Protein AF-A0A0D6ASC3-F1 (afdb_monomer_lite)

Radius of gyration: 24.51 Å; chains: 1; bounding box: 69×46×64 Å

Sequence (145 aa):
MFELHKMKDGNSILICQMDDNHLINFIKLLCRKINQSTQILENSNFKGSVIFQALNPTLSKGIKEKAEAQIRYATSTISPYVLEATLRGLNITELLQSAFQRTEQMPSINTFLPLLLSPNINDDDYEDDEEKENFLPIQDEWSNY

Foldseek 3Di:
DFDWDQDPVRDIDTLLPDDPVRLLVVLLVLLVLLLVLVCLQPPPPPCPPPVVCVVDVPVNVVSNVVSVVSNVVSVVPNVNSVVSCLVVQHFCQVSVCSSVVPPDDDDTSVVCVCVVPPPPPDPPPPPPPPPDDDPDDPDDDPDDD

pLDDT: mean 74.01, std 17.79, range [44.44, 94.62]

Secondary structure (DSSP, 8-state):
-PPEEEPTTS-EEEGGGS-HHHHHHHHHHHHHHHHHHHHHHH-TT--S-HHHHHH-TTHHHHHHHHHHHHHHHHHHHHHHHHHHHHHTT---HHHHHHHTT--S-PPPGGGTHHHHS-S--------------------------

Structure (mmCIF, N/CA/C/O backbone):
data_AF-A0A0D6ASC3-F1
#
_entry.id   AF-A0A0D6ASC3-F1
#
loop_
_atom_site.group_PDB
_atom_site.id
_atom_site.type_symbol
_atom_site.label_atom_id
_atom_site.label_alt_id
_atom_site.label_comp_id
_atom_site.label_asym_id
_atom_site.label_entity_id
_atom_site.label_seq_id
_atom_site.pdbx_PDB_ins_code
_atom_site.Cartn_x
_atom_site.Cartn_y
_atom_site.Cartn_z
_atom_site.occupancy
_atom_site.B_iso_or_equiv
_atom_site.auth_seq_id
_atom_site.auth_comp_id
_atom_site.auth_asym_id
_atom_site.auth_atom_id
_atom_site.pdbx_PDB_model_num
ATOM 1 N N . MET A 1 1 ? 3.339 15.293 -11.249 1.00 56.81 1 MET A N 1
ATOM 2 C CA . MET A 1 1 ? 4.137 15.640 -10.050 1.00 56.81 1 MET A CA 1
ATOM 3 C C . MET A 1 1 ? 4.826 14.364 -9.592 1.00 56.81 1 MET A C 1
ATOM 5 O O . MET A 1 1 ? 4.132 13.367 -9.461 1.00 56.81 1 MET A O 1
ATOM 9 N N . PHE A 1 2 ? 6.155 14.348 -9.453 1.00 71.44 2 PHE A N 1
ATOM 10 C CA . PHE A 1 2 ? 6.879 13.156 -8.992 1.00 71.44 2 PHE A CA 1
ATOM 11 C C . PHE A 1 2 ? 6.878 13.102 -7.463 1.00 71.44 2 PHE A C 1
ATOM 13 O O . PHE A 1 2 ? 7.185 14.103 -6.817 1.00 71.44 2 PHE A O 1
ATOM 20 N N . GLU A 1 3 ? 6.527 11.951 -6.896 1.00 87.12 3 GLU A N 1
ATOM 21 C CA . GLU A 1 3 ? 6.489 11.758 -5.447 1.00 87.12 3 GLU A CA 1
ATOM 22 C C . GLU A 1 3 ? 7.833 11.284 -4.876 1.00 87.12 3 GLU A C 1
ATOM 24 O O . GLU A 1 3 ? 8.593 10.550 -5.518 1.00 87.12 3 GLU A O 1
ATOM 29 N N . LEU A 1 4 ? 8.111 11.720 -3.643 1.00 90.56 4 LEU A N 1
ATOM 30 C CA . LEU A 1 4 ? 9.318 11.393 -2.890 1.00 90.56 4 LEU A CA 1
ATOM 31 C C . LEU A 1 4 ? 9.028 10.309 -1.850 1.00 90.56 4 LEU A C 1
ATOM 33 O O . LEU A 1 4 ? 8.114 10.426 -1.034 1.00 90.56 4 LEU A O 1
ATOM 37 N N . HIS A 1 5 ? 9.872 9.286 -1.828 1.00 90.31 5 HIS A N 1
ATOM 38 C CA . HIS A 1 5 ? 9.916 8.276 -0.787 1.00 90.31 5 HIS A CA 1
ATOM 39 C C . HIS A 1 5 ? 10.973 8.643 0.257 1.00 90.31 5 HIS A C 1
ATOM 41 O O . HIS A 1 5 ? 12.140 8.854 -0.076 1.00 90.31 5 HIS A O 1
ATOM 47 N N . LYS A 1 6 ? 10.584 8.671 1.536 1.00 89.62 6 LYS A N 1
ATOM 48 C CA . LYS A 1 6 ? 11.520 8.882 2.644 1.00 89.62 6 LYS A CA 1
ATOM 49 C C . LYS A 1 6 ? 12.121 7.554 3.096 1.00 89.62 6 LYS A C 1
ATOM 51 O O . LYS A 1 6 ? 11.414 6.674 3.587 1.00 89.62 6 LYS A O 1
ATOM 56 N N . MET A 1 7 ? 13.434 7.445 2.963 1.00 86.06 7 MET A N 1
ATOM 57 C CA . MET A 1 7 ? 14.227 6.303 3.389 1.00 86.06 7 MET A CA 1
ATOM 58 C C . MET A 1 7 ? 14.415 6.281 4.913 1.00 86.06 7 MET A C 1
ATOM 60 O O . MET A 1 7 ? 14.170 7.256 5.629 1.00 86.06 7 MET A O 1
ATOM 64 N N . LYS A 1 8 ? 14.857 5.128 5.428 1.00 82.88 8 LYS A N 1
ATOM 65 C CA . LYS A 1 8 ? 15.031 4.881 6.869 1.00 82.88 8 LYS A CA 1
ATOM 66 C C . LYS A 1 8 ? 16.082 5.792 7.520 1.00 82.88 8 LYS A C 1
ATOM 68 O O . LYS A 1 8 ? 15.964 6.104 8.700 1.00 82.88 8 LYS A O 1
ATOM 73 N N . ASP A 1 9 ? 17.094 6.193 6.763 1.00 86.00 9 ASP A N 1
ATOM 74 C CA . ASP A 1 9 ? 18.163 7.117 7.161 1.00 86.00 9 ASP A CA 1
ATOM 75 C C . ASP A 1 9 ? 17.710 8.590 7.199 1.00 86.00 9 ASP A C 1
ATOM 77 O O . ASP A 1 9 ? 18.456 9.457 7.647 1.00 86.00 9 ASP A O 1
ATOM 81 N N . GLY A 1 10 ? 16.477 8.876 6.769 1.00 85.19 10 GLY A N 1
ATOM 82 C CA . GLY A 1 10 ? 15.907 10.217 6.717 1.00 85.19 10 GLY A CA 1
ATOM 83 C C . GLY A 1 10 ? 16.090 10.922 5.374 1.00 85.19 10 GLY A C 1
ATOM 84 O O . GLY A 1 10 ? 15.450 11.956 5.168 1.00 85.19 10 GLY A O 1
ATOM 85 N N . ASN A 1 11 ? 16.876 10.352 4.458 1.00 89.25 11 ASN A N 1
ATOM 86 C CA . ASN A 1 11 ? 17.038 10.864 3.102 1.00 89.25 11 ASN A CA 1
ATOM 87 C C . ASN A 1 11 ? 15.780 10.592 2.266 1.00 89.25 11 ASN A C 1
ATOM 89 O O . ASN A 1 11 ? 14.962 9.736 2.601 1.00 89.25 11 ASN A O 1
ATOM 93 N N . SER A 1 12 ? 15.599 11.343 1.181 1.00 90.94 12 SER A N 1
ATOM 94 C CA . SER A 1 12 ? 14.463 11.173 0.269 1.00 90.94 12 SER A CA 1
ATOM 95 C C . SER A 1 12 ? 14.953 10.831 -1.129 1.00 90.94 12 SER A C 1
ATOM 97 O O . SER A 1 12 ? 15.933 11.407 -1.595 1.00 90.94 12 SER A O 1
ATOM 99 N N . ILE A 1 13 ? 14.259 9.911 -1.788 1.00 92.69 13 ILE A N 1
ATOM 100 C CA . ILE A 1 13 ? 14.515 9.504 -3.172 1.00 92.69 13 ILE A CA 1
ATOM 101 C C . ILE A 1 13 ? 13.227 9.623 -3.975 1.00 92.69 13 ILE A C 1
ATOM 103 O O . ILE A 1 13 ? 12.136 9.519 -3.414 1.00 92.69 13 ILE A O 1
ATOM 107 N N . LEU A 1 14 ? 13.328 9.843 -5.284 1.00 92.81 14 LEU A N 1
ATOM 108 C CA . LEU A 1 14 ? 12.145 9.759 -6.139 1.00 92.81 14 LEU A CA 1
ATOM 109 C C . LEU A 1 14 ? 11.665 8.307 -6.185 1.00 92.81 14 LEU A C 1
ATOM 111 O O . LEU A 1 14 ? 12.481 7.387 -6.218 1.00 92.81 14 LEU A O 1
ATOM 115 N N . ILE A 1 15 ? 10.350 8.087 -6.231 1.00 92.12 15 ILE A N 1
ATOM 116 C CA . ILE A 1 15 ? 9.800 6.723 -6.333 1.00 92.12 15 ILE A CA 1
ATOM 117 C C . ILE A 1 15 ? 10.346 5.999 -7.576 1.00 92.12 15 ILE A C 1
ATOM 119 O O . ILE A 1 15 ? 10.722 4.833 -7.495 1.00 92.12 15 ILE A O 1
ATOM 123 N N . CYS A 1 16 ? 10.520 6.713 -8.692 1.00 91.19 16 CYS A N 1
ATOM 124 C CA . CYS A 1 16 ? 11.111 6.162 -9.914 1.00 91.19 16 CYS A CA 1
ATOM 125 C C . CYS A 1 16 ? 12.602 5.794 -9.797 1.00 91.19 16 CYS A C 1
ATOM 127 O O . CYS A 1 16 ? 13.126 5.079 -10.644 1.00 91.19 16 CYS A O 1
ATOM 129 N N . GLN A 1 17 ? 13.293 6.250 -8.749 1.00 92.19 17 GLN A N 1
ATOM 130 C CA . GLN A 1 17 ? 14.690 5.903 -8.466 1.00 92.19 17 GLN A CA 1
ATOM 131 C C . GLN A 1 17 ? 14.826 4.726 -7.494 1.00 92.19 17 GLN A C 1
ATOM 133 O O . GLN A 1 17 ? 15.939 4.267 -7.252 1.00 92.19 17 GLN A O 1
ATOM 138 N N . MET A 1 18 ? 13.721 4.240 -6.920 1.00 93.06 18 MET A N 1
ATOM 139 C CA . MET A 1 18 ? 13.739 3.056 -6.062 1.00 93.06 18 MET A CA 1
ATOM 140 C C . MET A 1 18 ? 14.141 1.832 -6.879 1.00 93.06 18 MET A C 1
ATOM 142 O O . MET A 1 18 ? 13.727 1.701 -8.030 1.00 93.06 18 MET A O 1
ATOM 146 N N . ASP A 1 19 ? 14.891 0.906 -6.291 1.00 93.94 19 ASP A N 1
ATOM 147 C CA . ASP A 1 19 ? 15.075 -0.416 -6.883 1.00 93.94 19 ASP A CA 1
ATOM 148 C C . ASP A 1 19 ? 13.784 -1.247 -6.782 1.00 93.94 19 ASP A C 1
ATOM 150 O O . ASP A 1 19 ? 12.931 -1.013 -5.918 1.00 93.94 19 ASP A O 1
ATOM 154 N N . ASP A 1 20 ? 13.640 -2.238 -7.664 1.00 93.88 20 ASP A N 1
ATOM 155 C CA . ASP A 1 20 ? 12.426 -3.060 -7.747 1.00 93.88 20 ASP A CA 1
ATOM 156 C C . ASP A 1 20 ? 12.123 -3.795 -6.436 1.00 93.88 20 ASP A C 1
ATOM 158 O O . ASP A 1 20 ? 10.963 -3.914 -6.037 1.00 93.88 20 ASP A O 1
ATOM 162 N N . ASN A 1 21 ? 13.156 -4.253 -5.719 1.00 94.25 21 ASN A N 1
ATOM 163 C CA . ASN A 1 21 ? 12.969 -4.961 -4.456 1.00 94.25 21 ASN A CA 1
ATOM 164 C C . ASN A 1 21 ? 12.451 -4.019 -3.369 1.00 94.25 21 ASN A C 1
ATOM 166 O O . ASN A 1 21 ? 11.519 -4.375 -2.647 1.00 94.25 21 ASN A O 1
ATOM 170 N N . HIS A 1 22 ? 13.022 -2.822 -3.239 1.00 93.94 22 HIS A N 1
ATOM 171 C CA . HIS A 1 22 ? 12.559 -1.811 -2.290 1.00 93.94 22 HIS A CA 1
ATOM 172 C C . HIS A 1 22 ? 11.131 -1.379 -2.619 1.00 93.94 22 HIS A C 1
ATOM 174 O O . HIS A 1 22 ? 10.290 -1.355 -1.718 1.00 93.94 22 HIS A O 1
ATOM 180 N N . LEU A 1 23 ? 10.825 -1.131 -3.894 1.00 93.94 23 LEU A N 1
ATOM 181 C CA . LEU A 1 23 ? 9.481 -0.786 -4.357 1.00 93.94 23 LEU A CA 1
ATOM 182 C C . LEU A 1 23 ? 8.457 -1.867 -3.972 1.00 93.94 23 LEU A C 1
ATOM 184 O O . LEU A 1 23 ? 7.471 -1.576 -3.288 1.00 93.94 23 LEU A O 1
ATOM 188 N N . ILE A 1 24 ? 8.724 -3.131 -4.314 1.00 94.56 24 ILE A N 1
ATOM 189 C CA . ILE A 1 24 ? 7.851 -4.265 -3.977 1.00 94.56 24 ILE A CA 1
ATOM 190 C C . ILE A 1 24 ? 7.717 -4.425 -2.459 1.00 94.56 24 ILE A C 1
ATOM 192 O O . ILE A 1 24 ? 6.615 -4.639 -1.950 1.00 94.56 24 ILE A O 1
ATOM 196 N N . ASN A 1 25 ? 8.816 -4.323 -1.711 1.00 93.62 25 ASN A N 1
ATOM 197 C CA . ASN A 1 25 ? 8.798 -4.461 -0.255 1.00 93.62 25 ASN A CA 1
ATOM 198 C C . ASN A 1 25 ? 7.977 -3.356 0.412 1.00 93.62 25 ASN A C 1
ATOM 200 O O . ASN A 1 25 ? 7.267 -3.620 1.385 1.00 93.62 25 ASN A O 1
ATOM 204 N N . PHE A 1 26 ? 8.025 -2.137 -0.123 1.00 93.81 26 PHE A N 1
ATOM 205 C CA . PHE A 1 26 ? 7.218 -1.037 0.381 1.00 93.81 26 PHE A CA 1
ATOM 206 C C . PHE A 1 26 ? 5.726 -1.242 0.089 1.00 93.81 26 PHE A C 1
ATOM 208 O O . PHE A 1 26 ? 4.903 -1.104 0.996 1.00 93.81 26 PHE A O 1
ATOM 215 N N . ILE A 1 27 ? 5.370 -1.680 -1.123 1.00 94.62 27 ILE A N 1
ATOM 216 C CA . ILE A 1 27 ? 3.985 -2.040 -1.476 1.00 94.62 27 ILE A CA 1
ATOM 217 C C . ILE A 1 27 ? 3.474 -3.166 -0.568 1.00 94.62 27 ILE A C 1
ATOM 219 O O . ILE A 1 27 ? 2.390 -3.051 0.006 1.00 94.62 27 ILE A O 1
ATOM 223 N N . LYS A 1 28 ? 4.275 -4.219 -0.349 1.00 93.88 28 LYS A N 1
ATOM 224 C CA . LYS A 1 28 ? 3.959 -5.313 0.589 1.00 93.88 28 LYS A CA 1
ATOM 225 C C . LYS A 1 28 ? 3.714 -4.798 2.005 1.00 93.88 28 LYS A C 1
ATOM 227 O O . LYS A 1 28 ? 2.777 -5.244 2.666 1.00 93.88 28 LYS A O 1
ATOM 232 N N . LEU A 1 29 ? 4.537 -3.863 2.481 1.00 93.06 29 LEU A N 1
ATOM 233 C CA . LEU A 1 29 ? 4.377 -3.256 3.801 1.00 93.06 29 LEU A CA 1
ATOM 234 C C . LEU A 1 29 ? 3.047 -2.499 3.916 1.00 93.06 29 LEU A C 1
ATOM 236 O O . LEU A 1 29 ? 2.358 -2.647 4.926 1.00 93.06 29 LEU A O 1
ATOM 240 N N . LEU A 1 30 ? 2.678 -1.711 2.903 1.00 92.69 30 LEU A N 1
ATOM 241 C CA . LEU A 1 30 ? 1.398 -1.000 2.867 1.00 92.69 30 LEU A CA 1
ATOM 242 C C . LEU A 1 30 ? 0.213 -1.974 2.817 1.00 92.69 30 LEU A C 1
ATOM 244 O O . LEU A 1 30 ? -0.695 -1.857 3.636 1.00 92.69 30 LEU A O 1
ATOM 248 N N . CYS A 1 31 ? 0.268 -2.994 1.958 1.00 93.38 31 CYS A N 1
ATOM 249 C CA . CYS A 1 31 ? -0.745 -4.051 1.872 1.00 93.38 31 CYS A CA 1
ATOM 250 C C . CYS A 1 31 ? -0.935 -4.776 3.214 1.00 93.38 31 CYS A C 1
ATOM 252 O O . CYS A 1 31 ? -2.056 -4.980 3.676 1.00 93.38 31 CYS A O 1
ATOM 254 N N . ARG A 1 32 ? 0.168 -5.112 3.896 1.00 89.44 32 ARG A N 1
ATOM 255 C CA . ARG A 1 32 ? 0.129 -5.740 5.223 1.00 89.44 32 ARG A CA 1
ATOM 256 C C . ARG A 1 32 ? -0.508 -4.828 6.269 1.00 89.44 32 ARG A C 1
ATOM 258 O O . ARG A 1 32 ? -1.262 -5.321 7.103 1.00 89.44 32 ARG A O 1
ATOM 265 N N . LYS A 1 33 ? -0.212 -3.525 6.237 1.00 88.88 33 LYS A N 1
ATOM 266 C CA . LYS A 1 33 ? -0.828 -2.540 7.139 1.00 88.88 33 LYS A CA 1
ATOM 267 C C . LYS A 1 33 ? -2.338 -2.467 6.925 1.00 88.88 33 LYS A C 1
ATOM 269 O O . LYS A 1 33 ? -3.059 -2.507 7.913 1.00 88.88 33 LYS A O 1
ATOM 274 N N . ILE A 1 34 ? -2.794 -2.426 5.670 1.00 90.12 34 ILE A N 1
ATOM 275 C CA . ILE A 1 34 ? -4.224 -2.455 5.333 1.00 90.12 34 ILE A CA 1
ATOM 276 C C . ILE A 1 34 ? -4.855 -3.724 5.908 1.00 90.12 34 ILE A C 1
ATOM 278 O O . ILE A 1 34 ? -5.739 -3.620 6.748 1.00 90.12 34 ILE A O 1
ATOM 282 N N . ASN A 1 35 ? -4.324 -4.905 5.582 1.00 88.62 35 ASN A N 1
ATOM 283 C CA . ASN A 1 35 ? -4.868 -6.178 6.065 1.00 88.62 35 ASN A CA 1
ATOM 284 C C . ASN A 1 35 ? -4.940 -6.280 7.593 1.00 88.62 35 ASN A C 1
ATOM 286 O O . ASN A 1 35 ? -5.960 -6.690 8.140 1.00 88.62 35 ASN A O 1
ATOM 290 N N . GLN A 1 36 ? -3.876 -5.893 8.300 1.00 86.00 36 GLN A N 1
ATOM 291 C CA . GLN A 1 36 ? -3.856 -5.924 9.764 1.00 86.00 36 GLN A CA 1
ATOM 292 C C . GLN A 1 36 ? -4.878 -4.959 10.369 1.00 86.00 36 GLN A C 1
ATOM 294 O O . GLN A 1 36 ? -5.562 -5.308 11.328 1.00 86.00 36 GLN A O 1
ATOM 299 N N . SER A 1 37 ? -4.995 -3.752 9.816 1.00 87.75 37 SER A N 1
ATOM 300 C CA . SER A 1 37 ? -5.965 -2.763 10.279 1.00 87.75 37 SER A CA 1
ATOM 301 C C . SER A 1 37 ? -7.401 -3.176 9.968 1.00 87.75 37 SER A C 1
ATOM 303 O O . SER A 1 37 ? -8.256 -3.037 10.836 1.00 87.75 37 SER A O 1
ATOM 305 N N . THR A 1 38 ? -7.662 -3.764 8.803 1.00 87.19 38 THR A N 1
ATOM 306 C CA . THR A 1 38 ? -8.979 -4.305 8.452 1.00 87.19 38 THR A CA 1
ATOM 307 C C . THR A 1 38 ? -9.368 -5.447 9.393 1.00 87.19 38 THR A C 1
ATOM 309 O O . THR A 1 38 ? -10.456 -5.424 9.959 1.00 87.19 38 THR A O 1
ATOM 312 N N . GLN A 1 39 ? -8.442 -6.361 9.706 1.00 85.44 39 GLN A N 1
ATOM 313 C CA . GLN A 1 39 ? -8.673 -7.411 10.706 1.00 85.44 39 GLN A CA 1
ATOM 314 C C . GLN A 1 39 ? -8.971 -6.852 12.105 1.00 85.44 39 GLN A C 1
ATOM 316 O O . GLN A 1 39 ? -9.759 -7.449 12.834 1.00 85.44 39 GLN A O 1
ATOM 321 N N . ILE A 1 40 ? -8.352 -5.736 12.506 1.00 83.75 40 ILE A N 1
ATOM 322 C CA . ILE A 1 40 ? -8.654 -5.060 13.781 1.00 83.75 40 ILE A CA 1
ATOM 323 C C . ILE A 1 40 ? -10.083 -4.495 13.784 1.00 83.75 40 ILE A C 1
ATOM 325 O O . ILE A 1 40 ? -10.740 -4.509 14.825 1.00 83.75 40 ILE A O 1
ATOM 329 N N . LEU A 1 41 ? -10.563 -3.990 12.645 1.00 83.62 41 LEU A N 1
ATOM 330 C CA . LEU A 1 41 ? -11.907 -3.423 12.520 1.00 83.62 41 LEU A CA 1
ATOM 331 C C . LEU A 1 41 ? -12.992 -4.504 12.466 1.00 83.62 41 LEU A C 1
ATOM 333 O O . LEU A 1 41 ? -14.021 -4.357 13.127 1.00 83.62 41 LEU A O 1
ATOM 337 N N . GLU A 1 42 ? -12.744 -5.588 11.730 1.00 82.19 42 GLU A N 1
ATOM 338 C CA . GLU A 1 42 ? -13.667 -6.718 11.575 1.00 82.19 42 GLU A CA 1
ATOM 339 C C . GLU A 1 42 ? -13.753 -7.578 12.841 1.00 82.19 42 GLU A C 1
ATOM 341 O O . GLU A 1 42 ? -14.835 -8.020 13.233 1.00 82.19 42 GLU A O 1
ATOM 346 N N . ASN A 1 43 ? -12.631 -7.786 13.536 1.00 74.06 43 ASN A N 1
ATOM 347 C CA . ASN A 1 43 ? -12.631 -8.530 14.788 1.00 74.06 43 ASN A CA 1
ATOM 348 C C . ASN A 1 43 ? -13.037 -7.617 15.949 1.00 74.06 43 ASN A C 1
ATOM 350 O O . ASN A 1 43 ? -12.205 -6.978 16.593 1.00 74.06 43 ASN A O 1
ATOM 354 N N . SER A 1 44 ? -14.323 -7.647 16.304 1.00 56.56 44 SER A N 1
ATOM 355 C CA . SER A 1 44 ? -14.850 -7.053 17.547 1.00 56.56 44 SER A CA 1
ATOM 356 C C . SER A 1 44 ? -14.144 -7.560 18.817 1.00 56.56 44 SER A C 1
ATOM 358 O O . SER A 1 44 ? -14.150 -6.874 19.836 1.00 56.56 44 SER A O 1
ATOM 360 N N . ASN A 1 45 ? -13.475 -8.714 18.727 1.00 53.31 45 ASN A N 1
ATOM 361 C CA . ASN A 1 45 ? -12.693 -9.357 19.781 1.00 53.31 45 ASN A CA 1
ATOM 362 C C . ASN A 1 45 ? -11.185 -9.348 19.477 1.00 53.31 45 ASN A C 1
ATOM 364 O O . ASN A 1 45 ? -10.535 -10.389 19.588 1.00 53.31 45 ASN A O 1
ATOM 368 N N . PHE A 1 46 ? -10.606 -8.214 19.063 1.00 53.78 46 PHE A N 1
ATOM 369 C CA . PHE A 1 46 ? -9.153 -8.106 18.888 1.00 53.78 46 PHE A CA 1
ATOM 370 C C . PHE A 1 46 ? -8.441 -8.392 20.215 1.00 53.78 46 PHE A C 1
ATOM 372 O O . PHE A 1 46 ? -8.272 -7.491 21.033 1.00 53.78 46 PHE A O 1
ATOM 379 N N . LYS A 1 47 ? -8.035 -9.650 20.431 1.00 50.75 47 LYS A N 1
ATOM 380 C CA . LYS A 1 47 ? -7.277 -10.132 21.590 1.00 50.75 47 LYS A CA 1
ATOM 381 C C . LYS A 1 47 ? -5.854 -9.561 21.560 1.00 50.75 47 LYS A C 1
ATOM 383 O O . LYS A 1 47 ? -4.876 -10.29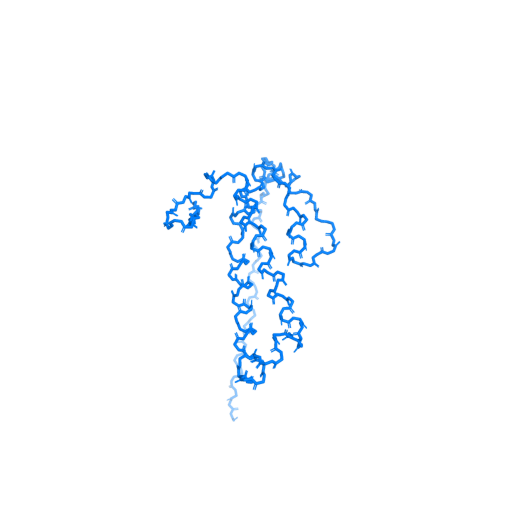4 21.445 1.00 50.75 47 LYS A O 1
ATOM 388 N N . GLY A 1 48 ? -5.717 -8.243 21.718 1.00 52.34 48 GLY A N 1
ATOM 389 C CA . GLY A 1 48 ? -4.570 -7.725 22.459 1.00 52.34 48 GLY A CA 1
ATOM 390 C C . GLY A 1 48 ? -4.501 -8.501 23.773 1.00 52.34 48 GLY A C 1
ATOM 391 O O . GLY A 1 48 ? -5.557 -8.899 24.273 1.00 52.34 48 GLY A O 1
ATOM 392 N N . SER A 1 49 ? -3.292 -8.808 24.263 1.00 51.03 49 SER A N 1
ATOM 393 C CA . SER A 1 49 ? -3.125 -9.678 25.437 1.00 51.03 49 SER A CA 1
ATOM 394 C C . SER A 1 49 ? -4.177 -9.318 26.488 1.00 51.03 49 SER A C 1
ATOM 396 O O . SER A 1 49 ? -4.426 -8.138 26.730 1.00 51.03 49 SER A O 1
ATOM 398 N N . VAL A 1 50 ? -4.865 -10.313 27.048 1.00 54.97 50 VAL A N 1
ATOM 399 C CA . VAL A 1 50 ? -6.006 -10.104 27.965 1.00 54.97 50 VAL A CA 1
ATOM 400 C C . VAL A 1 50 ? -5.649 -9.106 29.084 1.00 54.97 50 VAL A C 1
ATOM 402 O O . VAL A 1 50 ? -6.479 -8.323 29.532 1.00 54.97 50 VAL A O 1
ATOM 405 N N . ILE A 1 51 ? -4.363 -9.062 29.438 1.00 54.94 51 ILE A N 1
ATOM 406 C CA . ILE A 1 51 ? -3.729 -8.114 30.356 1.00 54.94 51 ILE A CA 1
ATOM 407 C C . ILE A 1 51 ? -3.848 -6.654 29.868 1.00 54.94 51 ILE A C 1
ATOM 409 O O . ILE A 1 51 ? -4.213 -5.775 30.641 1.00 54.94 51 ILE A O 1
ATOM 413 N N . PHE A 1 52 ? -3.584 -6.376 28.591 1.00 52.94 52 PHE A N 1
ATOM 414 C CA . PHE A 1 52 ? -3.656 -5.035 27.999 1.00 52.94 52 PHE A CA 1
ATOM 415 C C . PHE A 1 52 ? -5.091 -4.496 27.903 1.00 52.94 52 PHE A C 1
ATOM 417 O O . PHE A 1 52 ? -5.305 -3.299 28.084 1.00 52.94 52 PHE A O 1
ATOM 424 N N . GLN A 1 53 ? -6.072 -5.367 27.646 1.00 53.78 53 GLN A N 1
ATOM 425 C CA . GLN A 1 53 ? -7.490 -4.987 27.641 1.00 53.78 53 GLN A CA 1
ATOM 426 C C . GLN A 1 53 ? -8.035 -4.744 29.054 1.00 53.78 53 GLN A C 1
ATOM 428 O O . GLN A 1 53 ? -8.789 -3.796 29.257 1.00 53.78 53 GLN A O 1
ATOM 433 N N . ALA A 1 54 ? -7.623 -5.556 30.034 1.00 54.41 54 ALA A N 1
ATOM 434 C CA . ALA A 1 54 ? -8.037 -5.405 31.430 1.00 54.41 54 ALA A CA 1
ATOM 435 C C . ALA A 1 54 ? -7.478 -4.129 32.088 1.00 54.41 54 ALA A C 1
ATOM 437 O O . ALA A 1 54 ? -8.122 -3.554 32.960 1.00 54.41 54 ALA A O 1
ATOM 438 N N . LEU A 1 55 ? -6.299 -3.667 31.657 1.00 54.59 55 LEU A N 1
ATOM 439 C CA . LEU A 1 55 ? -5.645 -2.475 32.207 1.00 54.59 55 LEU A CA 1
ATOM 440 C C . LEU A 1 55 ? -6.142 -1.148 31.608 1.00 54.59 55 LEU A C 1
ATOM 442 O O . LEU A 1 55 ? -5.920 -0.108 32.221 1.00 54.59 55 LEU A O 1
ATOM 446 N N . ASN A 1 56 ? -6.792 -1.142 30.436 1.00 48.94 56 ASN A N 1
ATOM 447 C CA . ASN A 1 56 ? -7.316 0.089 29.823 1.00 48.94 56 ASN A CA 1
ATOM 448 C C . ASN A 1 56 ? -8.561 -0.161 28.940 1.00 48.94 56 ASN A C 1
ATOM 450 O O . ASN A 1 56 ? -8.446 -0.292 27.718 1.00 48.94 56 ASN A O 1
ATOM 454 N N . PRO A 1 57 ? -9.776 -0.138 29.517 1.00 51.47 57 PRO A N 1
ATOM 455 C CA . PRO A 1 57 ? -11.031 -0.300 28.769 1.00 51.47 57 PRO A CA 1
ATOM 456 C C . PRO A 1 57 ? -11.249 0.774 27.684 1.00 51.47 57 PRO A C 1
ATOM 458 O O . PRO A 1 57 ? -11.871 0.522 26.649 1.00 51.47 57 PRO A O 1
ATOM 461 N N . THR A 1 58 ? -10.683 1.968 27.882 1.00 51.59 58 THR A N 1
ATOM 462 C CA . THR A 1 58 ? -10.725 3.115 26.960 1.00 51.59 58 THR A CA 1
ATOM 463 C C . THR A 1 58 ? -9.803 2.973 25.744 1.00 51.59 58 THR A C 1
ATOM 465 O O . THR A 1 58 ? -10.000 3.678 24.753 1.00 51.59 58 THR A O 1
ATOM 468 N N . LEU A 1 59 ? -8.837 2.042 25.755 1.00 53.09 59 LEU A N 1
ATOM 469 C CA . LEU A 1 59 ? -7.924 1.823 24.622 1.00 53.09 59 LEU A CA 1
ATOM 470 C C . LEU A 1 59 ? -8.649 1.255 23.393 1.00 53.09 59 LEU A C 1
ATOM 472 O O . LEU A 1 59 ? -8.228 1.502 22.265 1.00 53.09 59 LEU A O 1
ATOM 476 N N . SER A 1 60 ? -9.747 0.520 23.602 1.00 57.50 60 SER A N 1
ATOM 477 C CA . SER A 1 60 ? -10.518 -0.125 22.531 1.00 57.50 60 SER A CA 1
ATOM 478 C C . SER A 1 60 ? -11.028 0.874 21.483 1.00 57.50 60 SER A C 1
ATOM 480 O O . SER A 1 60 ? -10.959 0.592 20.285 1.00 57.50 60 SER A O 1
ATOM 482 N N . LYS A 1 61 ? -11.454 2.071 21.914 1.00 60.53 61 LYS A N 1
ATOM 483 C CA . LYS A 1 61 ? -11.922 3.142 21.024 1.00 60.53 61 LYS A CA 1
ATOM 484 C C . LYS A 1 61 ? -10.775 3.728 20.191 1.00 60.53 61 LYS A C 1
ATOM 486 O O . LYS A 1 61 ? -10.881 3.811 18.971 1.00 60.53 61 LYS A O 1
ATOM 491 N N . GLY A 1 62 ? -9.635 4.009 20.825 1.00 71.56 62 GLY A N 1
ATOM 492 C CA . GLY A 1 62 ? -8.453 4.545 20.140 1.00 71.56 62 GLY A CA 1
ATOM 493 C C . GLY A 1 62 ? -7.768 3.551 19.193 1.00 71.56 62 GLY A C 1
ATOM 494 O O . GLY A 1 62 ? -7.105 3.965 18.246 1.00 71.56 62 GLY A O 1
ATOM 495 N N . ILE A 1 63 ? -7.914 2.240 19.409 1.00 78.81 63 ILE A N 1
ATOM 496 C CA . ILE A 1 63 ? -7.353 1.215 18.514 1.00 78.81 63 ILE A CA 1
ATOM 497 C C . ILE A 1 63 ? -8.086 1.199 17.169 1.00 78.81 63 ILE A C 1
ATOM 499 O O . ILE A 1 63 ? -7.426 1.140 16.131 1.00 78.81 63 ILE A O 1
ATOM 503 N N . LYS A 1 64 ? -9.422 1.297 17.172 1.00 81.81 64 LYS A N 1
ATOM 504 C CA . LYS A 1 64 ? -10.211 1.350 15.932 1.00 81.81 64 LYS A CA 1
ATOM 505 C C . LYS A 1 64 ? -9.938 2.629 15.147 1.00 81.81 64 LYS A C 1
ATOM 507 O O . LYS A 1 64 ? -9.621 2.552 13.967 1.00 81.81 64 LYS A O 1
ATOM 512 N N . GLU A 1 65 ? -9.934 3.780 15.819 1.00 84.62 65 GLU A N 1
ATOM 513 C CA . GLU A 1 65 ? -9.598 5.068 15.193 1.00 84.62 65 GLU 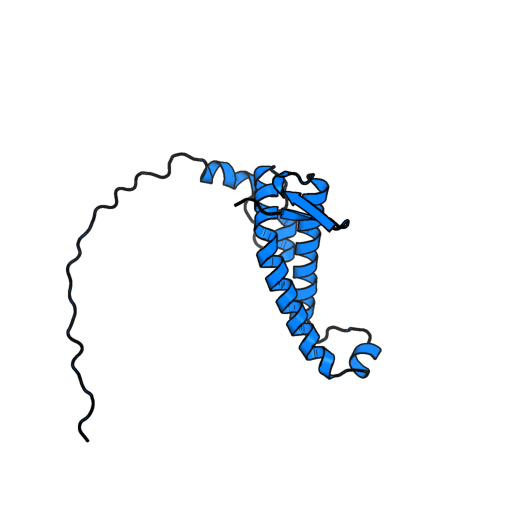A CA 1
ATOM 514 C C . GLU A 1 65 ? -8.190 5.053 14.569 1.00 84.62 65 GLU A C 1
ATOM 516 O O . GLU A 1 65 ? -7.991 5.521 13.446 1.00 84.62 65 GLU A O 1
ATOM 521 N N . LYS A 1 66 ? -7.208 4.447 15.255 1.00 83.62 66 LYS A N 1
ATOM 522 C CA . LYS A 1 66 ? -5.856 4.246 14.710 1.00 83.62 66 LYS A CA 1
ATOM 523 C C . LYS A 1 66 ? -5.840 3.297 13.515 1.00 83.62 66 LYS A C 1
ATOM 525 O O . LYS A 1 66 ? -5.119 3.566 12.558 1.00 83.62 66 LYS A O 1
ATOM 530 N N . ALA A 1 67 ? -6.602 2.206 13.556 1.00 84.88 67 ALA A N 1
ATOM 531 C CA . ALA A 1 67 ? -6.700 1.268 12.441 1.00 84.88 67 ALA A CA 1
ATOM 532 C C . ALA A 1 67 ? -7.318 1.936 11.202 1.00 84.88 67 ALA A C 1
ATOM 534 O O . ALA A 1 67 ? -6.767 1.819 10.111 1.00 84.88 67 ALA A O 1
ATOM 535 N N . GLU A 1 68 ? -8.385 2.718 11.364 1.00 88.06 68 GLU A N 1
ATOM 536 C CA . GLU A 1 68 ? -8.973 3.489 10.266 1.00 88.06 68 GLU A CA 1
ATOM 537 C C . GLU A 1 68 ? -8.008 4.533 9.698 1.00 88.06 68 GLU A C 1
ATOM 539 O O . GLU A 1 68 ? -7.863 4.655 8.481 1.00 88.06 68 GLU A O 1
ATOM 544 N N . ALA A 1 69 ? -7.322 5.282 10.568 1.00 88.56 69 ALA A N 1
ATOM 545 C CA . ALA A 1 69 ? -6.321 6.253 10.140 1.00 88.56 69 ALA A CA 1
ATOM 546 C C . ALA A 1 69 ? -5.191 5.578 9.348 1.00 88.56 69 ALA A C 1
ATOM 548 O O . ALA A 1 69 ? -4.740 6.115 8.337 1.00 88.56 69 ALA A O 1
ATOM 549 N N . GLN A 1 70 ? -4.782 4.378 9.763 1.00 89.00 70 GLN A N 1
ATOM 550 C CA . GLN A 1 70 ? -3.768 3.585 9.080 1.00 89.00 70 GLN A CA 1
ATOM 551 C C . GLN A 1 70 ? -4.231 3.114 7.696 1.00 89.00 70 GLN A C 1
ATOM 553 O O . GLN A 1 70 ? -3.445 3.185 6.751 1.00 89.00 70 GLN A O 1
ATOM 558 N N . ILE A 1 71 ? -5.485 2.666 7.559 1.00 89.81 71 ILE A N 1
ATOM 559 C CA . ILE A 1 71 ? -6.065 2.285 6.262 1.00 89.81 71 ILE A CA 1
ATOM 560 C C . ILE A 1 71 ? -6.114 3.499 5.340 1.00 89.81 71 ILE A C 1
ATOM 562 O O . ILE A 1 71 ? -5.643 3.412 4.207 1.00 89.81 71 ILE A O 1
ATOM 566 N N . ARG A 1 72 ? -6.627 4.639 5.822 1.00 92.19 72 ARG A N 1
ATOM 567 C CA . ARG A 1 72 ? -6.696 5.883 5.038 1.00 92.19 72 ARG A CA 1
ATOM 568 C C . ARG A 1 72 ? -5.314 6.309 4.556 1.00 92.19 72 ARG A C 1
ATOM 570 O O . ARG A 1 72 ? -5.130 6.529 3.364 1.00 92.19 72 ARG A O 1
ATOM 577 N N . TYR A 1 73 ? -4.340 6.344 5.464 1.00 91.62 73 TYR A N 1
ATOM 578 C CA . TYR A 1 73 ? -2.954 6.660 5.134 1.00 91.62 73 TYR A CA 1
ATOM 579 C C . TYR A 1 73 ? -2.401 5.702 4.075 1.00 91.62 73 TYR A C 1
ATOM 581 O O . TYR A 1 73 ? -2.004 6.141 2.999 1.00 91.62 73 TYR A O 1
ATOM 589 N N . ALA A 1 74 ? -2.441 4.392 4.330 1.00 89.69 74 ALA A N 1
ATOM 590 C CA . ALA A 1 74 ? -1.877 3.405 3.417 1.00 89.69 74 ALA A CA 1
ATOM 591 C C . ALA A 1 74 ? -2.539 3.455 2.033 1.00 89.69 74 ALA A C 1
ATOM 593 O O . ALA A 1 74 ? -1.834 3.409 1.032 1.00 89.69 74 ALA A O 1
ATOM 594 N N . THR A 1 75 ? -3.861 3.628 1.973 1.00 90.56 75 THR A N 1
ATOM 595 C CA . THR A 1 75 ? -4.614 3.726 0.714 1.00 90.56 75 THR A CA 1
ATOM 596 C C . THR A 1 75 ? -4.280 5.008 -0.048 1.00 90.56 75 THR A C 1
ATOM 598 O O . THR A 1 75 ? -4.099 4.960 -1.258 1.00 90.56 75 THR A O 1
ATOM 601 N N . SER A 1 76 ? -4.122 6.146 0.639 1.00 90.44 76 SER A N 1
ATOM 602 C CA . SER A 1 76 ? -3.704 7.398 -0.011 1.00 90.44 76 SER A CA 1
ATOM 603 C C . SER A 1 76 ? -2.261 7.363 -0.521 1.00 90.44 76 SER A C 1
ATOM 605 O O . SER A 1 76 ? -1.943 8.009 -1.511 1.00 90.44 76 SER A O 1
ATOM 607 N N . THR A 1 77 ? -1.385 6.599 0.139 1.00 90.88 77 THR A N 1
ATOM 608 C CA . THR A 1 77 ? 0.050 6.556 -0.171 1.00 90.88 77 THR A CA 1
ATOM 609 C C . THR A 1 77 ? 0.409 5.477 -1.191 1.00 90.88 77 THR A C 1
ATOM 611 O O . THR A 1 77 ? 1.453 5.581 -1.819 1.00 90.88 77 THR A O 1
ATOM 614 N N . ILE A 1 78 ? -0.396 4.424 -1.363 1.00 92.88 78 ILE A N 1
ATOM 615 C CA . ILE A 1 78 ? -0.003 3.259 -2.177 1.00 92.88 78 ILE A CA 1
ATOM 616 C C . ILE A 1 78 ? -0.010 3.537 -3.689 1.00 92.88 78 ILE A C 1
ATOM 618 O O . ILE A 1 78 ? 0.818 2.980 -4.409 1.00 92.88 78 ILE A O 1
ATOM 622 N N . SER A 1 79 ? -0.894 4.419 -4.165 1.00 91.25 79 SER A N 1
ATOM 623 C CA . SER A 1 79 ? -1.120 4.717 -5.588 1.00 91.25 79 SER A CA 1
ATOM 624 C C . SER A 1 79 ? 0.144 5.019 -6.408 1.00 91.25 79 SER A C 1
ATOM 626 O O . SER A 1 79 ? 0.350 4.347 -7.420 1.00 91.25 79 SER A O 1
ATOM 628 N N . PRO A 1 80 ? 1.030 5.954 -6.014 1.00 92.19 80 PRO A N 1
ATOM 629 C CA . PRO A 1 80 ? 2.230 6.267 -6.795 1.00 92.19 80 PRO A CA 1
ATOM 630 C C . PRO A 1 80 ? 3.211 5.087 -6.896 1.00 92.19 80 PRO A C 1
ATOM 632 O O . PRO A 1 80 ? 3.853 4.912 -7.928 1.00 92.19 80 PRO A O 1
ATOM 635 N N . TYR A 1 81 ? 3.293 4.230 -5.873 1.00 94.06 81 TYR A N 1
ATOM 636 C CA . TYR A 1 81 ? 4.147 3.036 -5.901 1.00 94.06 81 TYR A CA 1
ATOM 637 C C . TYR A 1 81 ? 3.560 1.945 -6.804 1.00 94.06 81 TYR A C 1
ATOM 639 O O . TYR A 1 81 ? 4.297 1.267 -7.515 1.00 94.06 81 TYR A O 1
ATOM 647 N N . VAL A 1 82 ? 2.233 1.784 -6.799 1.00 92.56 82 VAL A N 1
ATOM 648 C CA . VAL A 1 82 ? 1.522 0.856 -7.696 1.00 92.56 82 VAL A CA 1
ATOM 649 C C . VAL A 1 82 ? 1.689 1.283 -9.148 1.00 92.56 82 VAL A C 1
ATOM 651 O O . VAL A 1 82 ? 1.959 0.437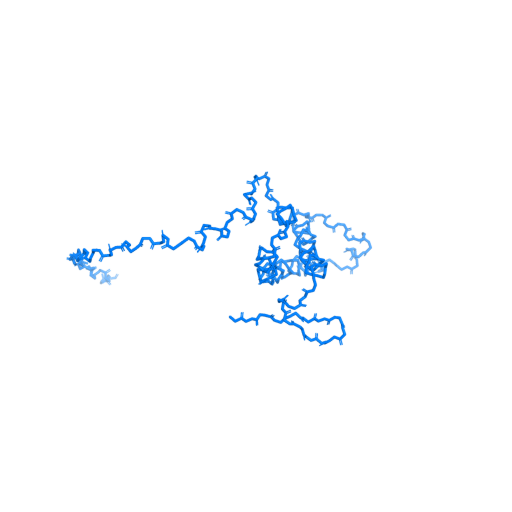 -9.999 1.00 92.56 82 VAL A O 1
ATOM 654 N N . LEU A 1 83 ? 1.571 2.582 -9.429 1.00 90.81 83 LEU A N 1
ATOM 655 C CA . LEU A 1 83 ? 1.780 3.128 -10.766 1.00 90.81 83 LEU A CA 1
ATOM 656 C C . LEU A 1 83 ? 3.207 2.863 -11.257 1.00 90.81 83 LEU A C 1
ATOM 658 O O . LEU A 1 83 ? 3.388 2.356 -12.358 1.00 90.81 83 LEU A O 1
ATOM 662 N N . GLU A 1 84 ? 4.215 3.130 -10.427 1.00 92.06 84 GLU A N 1
ATOM 663 C CA . GLU A 1 84 ? 5.608 2.845 -10.782 1.00 92.06 84 GLU A CA 1
ATOM 664 C C . GLU A 1 84 ? 5.838 1.346 -11.035 1.00 92.06 84 GLU A C 1
ATOM 666 O O . GLU A 1 84 ? 6.431 0.962 -12.040 1.00 92.06 84 GLU A O 1
ATOM 671 N N . ALA A 1 85 ? 5.317 0.476 -10.166 1.00 91.62 85 ALA A N 1
ATOM 672 C CA . ALA A 1 85 ? 5.432 -0.970 -10.338 1.00 91.62 85 ALA A CA 1
ATOM 673 C C . ALA A 1 85 ? 4.757 -1.456 -11.633 1.00 91.62 85 ALA A C 1
ATOM 675 O O . ALA A 1 85 ? 5.287 -2.336 -12.311 1.00 91.62 85 ALA A O 1
ATOM 676 N N . THR A 1 86 ? 3.630 -0.840 -12.001 1.00 89.38 86 THR A N 1
ATOM 677 C CA . THR A 1 86 ? 2.910 -1.082 -13.259 1.00 89.38 86 THR A CA 1
ATOM 678 C C . THR A 1 86 ? 3.764 -0.705 -14.465 1.00 89.38 86 THR A C 1
ATOM 680 O O . THR A 1 86 ? 3.925 -1.514 -15.375 1.00 89.38 86 THR A O 1
ATOM 683 N N . LEU A 1 87 ? 4.357 0.494 -14.457 1.00 89.25 87 LEU A N 1
ATOM 684 C CA . LEU A 1 87 ? 5.222 0.984 -15.536 1.00 89.25 87 LEU A CA 1
ATOM 685 C C . LEU A 1 87 ? 6.451 0.093 -15.753 1.00 89.25 87 LEU A C 1
ATOM 687 O O . LEU A 1 87 ? 6.917 -0.051 -16.880 1.00 89.25 87 LEU A O 1
ATOM 691 N N . ARG A 1 88 ? 6.943 -0.543 -14.687 1.00 89.50 88 ARG A N 1
ATOM 692 C CA . ARG A 1 88 ? 8.058 -1.501 -14.731 1.00 89.50 88 ARG A CA 1
ATOM 693 C C . ARG A 1 88 ? 7.648 -2.934 -15.077 1.00 89.50 88 ARG A C 1
ATOM 695 O O . ARG A 1 88 ? 8.509 -3.800 -15.193 1.00 89.50 88 ARG A O 1
ATOM 702 N N . GLY A 1 89 ? 6.353 -3.211 -15.216 1.00 86.69 89 GLY A N 1
ATOM 703 C CA . GLY A 1 89 ? 5.839 -4.547 -15.515 1.00 86.69 89 GLY A CA 1
ATOM 704 C C . GLY A 1 89 ? 5.877 -5.532 -14.337 1.00 86.69 89 GLY A C 1
ATOM 705 O O . GLY A 1 89 ? 5.812 -6.748 -14.549 1.00 86.69 89 GLY A O 1
ATOM 706 N N . LEU A 1 90 ? 6.003 -5.039 -13.099 1.00 89.88 90 LEU A N 1
ATOM 707 C CA . LEU A 1 90 ? 6.079 -5.863 -11.893 1.00 89.88 90 LEU A CA 1
ATOM 708 C C . LEU A 1 90 ? 4.694 -6.415 -11.529 1.00 89.88 90 LEU A C 1
ATOM 710 O O . LEU A 1 90 ? 3.728 -5.669 -11.365 1.00 89.88 90 LEU A O 1
ATOM 714 N N . ASN A 1 91 ? 4.593 -7.731 -11.327 1.00 87.94 91 ASN A N 1
ATOM 715 C CA . ASN A 1 91 ? 3.328 -8.346 -10.931 1.00 87.94 91 ASN A CA 1
ATOM 716 C C . ASN A 1 91 ? 3.070 -8.175 -9.424 1.00 87.94 91 ASN A C 1
ATOM 718 O O . ASN A 1 91 ? 3.606 -8.911 -8.596 1.00 87.94 91 ASN A O 1
ATOM 722 N N . ILE A 1 92 ? 2.216 -7.211 -9.082 1.00 89.94 92 ILE A N 1
ATOM 723 C CA . ILE A 1 92 ? 1.769 -6.923 -7.707 1.00 89.94 92 ILE A CA 1
ATOM 724 C C . ILE A 1 92 ? 0.271 -7.194 -7.495 1.00 89.94 92 ILE A C 1
ATOM 726 O O . ILE A 1 92 ? -0.277 -6.864 -6.445 1.00 89.94 92 ILE A O 1
ATOM 730 N N . THR A 1 93 ? -0.393 -7.800 -8.482 1.00 87.88 93 THR A N 1
ATOM 731 C CA . THR A 1 93 ? -1.853 -7.990 -8.515 1.00 87.88 93 THR A CA 1
ATOM 732 C C . THR A 1 93 ? -2.350 -8.783 -7.308 1.00 87.88 93 THR A C 1
ATOM 734 O O . THR A 1 93 ? -3.249 -8.333 -6.601 1.00 87.88 93 THR A O 1
ATOM 737 N N . GLU A 1 94 ? -1.703 -9.913 -7.008 1.00 86.69 94 GLU A N 1
ATOM 738 C CA . GLU A 1 94 ? -2.069 -10.782 -5.880 1.00 86.69 94 GLU A CA 1
ATOM 739 C C . GLU A 1 94 ? -1.925 -10.071 -4.526 1.00 86.69 94 GLU A C 1
ATOM 741 O O . GLU A 1 94 ? -2.741 -10.257 -3.622 1.00 86.69 94 GLU A O 1
ATOM 746 N N . LEU A 1 95 ? -0.908 -9.210 -4.387 1.00 88.69 95 LEU A N 1
ATOM 747 C CA . LEU A 1 95 ? -0.679 -8.433 -3.166 1.00 88.69 95 LEU A CA 1
ATOM 748 C C . LEU A 1 95 ? -1.813 -7.435 -2.929 1.00 88.69 95 LEU A C 1
ATOM 750 O O . LEU A 1 95 ? -2.298 -7.312 -1.805 1.00 88.69 95 LEU A O 1
ATOM 754 N N . LEU A 1 96 ? -2.247 -6.749 -3.989 1.00 89.88 96 LEU A N 1
ATOM 755 C CA . LEU A 1 96 ? -3.342 -5.784 -3.927 1.00 89.88 96 LEU A CA 1
ATOM 756 C C . LEU A 1 96 ? -4.687 -6.481 -3.699 1.00 89.88 96 LEU A C 1
ATOM 758 O O . LEU A 1 96 ? -5.442 -6.065 -2.823 1.00 89.88 96 LEU A O 1
ATOM 762 N N . GLN A 1 97 ? -4.975 -7.569 -4.417 1.00 89.06 97 GLN A N 1
ATOM 763 C CA . GLN A 1 97 ? -6.196 -8.356 -4.210 1.00 89.06 97 GLN A CA 1
ATOM 764 C C . GLN A 1 97 ? -6.301 -8.855 -2.769 1.00 89.06 97 GLN A C 1
ATOM 766 O O . GLN A 1 97 ? -7.346 -8.695 -2.138 1.00 89.06 97 GLN A O 1
ATOM 771 N N . SER A 1 98 ? -5.198 -9.380 -2.223 1.00 86.50 98 SER A N 1
ATOM 772 C CA . SER A 1 98 ? -5.134 -9.808 -0.828 1.00 86.50 98 SER A CA 1
ATOM 773 C C . SER A 1 98 ? -5.360 -8.651 0.147 1.00 86.50 98 SER A C 1
ATOM 775 O O . SER A 1 98 ? -6.036 -8.854 1.150 1.00 86.50 98 SER A O 1
ATOM 777 N N . ALA A 1 99 ? -4.821 -7.457 -0.124 1.00 87.62 99 ALA A N 1
ATOM 778 C CA . ALA A 1 99 ? -4.967 -6.279 0.737 1.00 87.62 99 ALA A CA 1
ATOM 779 C C . ALA A 1 99 ? -6.402 -5.733 0.796 1.00 87.62 99 ALA A C 1
ATOM 781 O O . ALA A 1 99 ? -6.842 -5.244 1.833 1.00 87.62 99 ALA A O 1
ATOM 782 N N . PHE A 1 100 ? -7.123 -5.801 -0.324 1.00 85.88 100 PHE A N 1
ATOM 783 C CA . PHE A 1 100 ? -8.483 -5.271 -0.461 1.00 85.88 100 PHE A CA 1
ATOM 784 C C . PHE A 1 100 ? -9.563 -6.359 -0.417 1.00 85.88 100 PHE A C 1
ATOM 786 O O . PHE A 1 100 ? -10.712 -6.082 -0.751 1.00 85.88 100 PHE A O 1
ATOM 793 N N . GLN A 1 101 ? -9.195 -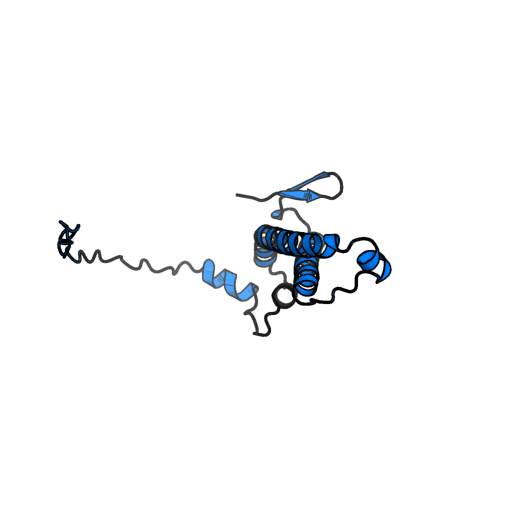7.584 -0.023 1.00 83.44 101 GLN A N 1
ATOM 794 C CA . GLN A 1 101 ? -10.086 -8.746 0.082 1.00 83.44 101 GLN A CA 1
ATOM 795 C C . GLN A 1 101 ? -10.917 -9.010 -1.188 1.00 83.44 101 GLN A C 1
ATOM 797 O O . GLN A 1 101 ? -12.063 -9.454 -1.125 1.00 83.44 101 GLN A O 1
ATOM 802 N N . ARG A 1 102 ? -10.345 -8.741 -2.367 1.00 78.56 102 ARG A N 1
ATOM 803 C CA . ARG A 1 102 ? -11.009 -9.025 -3.642 1.00 78.56 102 ARG A CA 1
ATOM 804 C C . ARG A 1 102 ? -10.777 -10.478 -4.030 1.00 78.56 102 ARG A C 1
ATOM 806 O O . ARG A 1 102 ? -9.637 -10.911 -4.169 1.00 78.56 102 ARG A O 1
ATOM 813 N N . THR A 1 103 ? -11.867 -11.211 -4.220 1.00 69.44 103 THR A N 1
ATOM 814 C CA . THR A 1 103 ? -11.869 -12.615 -4.660 1.00 69.44 103 THR A CA 1
ATOM 815 C C . THR A 1 103 ? -11.952 -12.758 -6.177 1.00 69.44 103 THR A C 1
ATOM 817 O O . THR A 1 103 ? -11.597 -13.802 -6.718 1.00 69.44 103 THR A O 1
ATOM 820 N N . GLU A 1 104 ? -12.393 -11.711 -6.871 1.00 74.31 104 GLU A N 1
ATOM 821 C CA . GLU A 1 104 ? -12.480 -11.685 -8.326 1.00 74.31 104 GLU A CA 1
ATOM 822 C C . GLU A 1 104 ? -11.099 -11.518 -8.965 1.00 74.31 104 GLU A C 1
ATOM 824 O O . GLU A 1 104 ? -10.239 -10.770 -8.480 1.00 74.31 104 GLU A O 1
ATOM 829 N N . GLN A 1 105 ? -10.891 -12.221 -10.079 1.00 68.00 105 GLN A N 1
ATOM 830 C CA . GLN A 1 105 ? -9.650 -12.184 -10.837 1.00 68.00 105 GLN A CA 1
ATOM 831 C C . GLN A 1 105 ? -9.490 -10.799 -11.476 1.00 68.00 105 GLN A C 1
ATOM 833 O O . GLN A 1 105 ? -10.240 -10.428 -12.376 1.00 68.00 105 GLN A O 1
ATOM 838 N N . MET A 1 106 ? -8.523 -10.012 -10.999 1.00 64.88 106 MET A N 1
ATOM 839 C CA . MET A 1 106 ? -8.185 -8.745 -11.635 1.00 64.88 106 MET A CA 1
ATOM 840 C C . MET A 1 106 ? -7.385 -9.030 -12.910 1.00 64.88 106 MET A C 1
ATOM 842 O O . MET A 1 106 ? -6.526 -9.920 -12.903 1.00 64.88 106 MET A O 1
ATOM 846 N N . PRO A 1 107 ? -7.639 -8.291 -14.004 1.00 65.62 107 PRO A N 1
ATOM 847 C CA . PRO A 1 107 ? -6.795 -8.374 -15.183 1.00 65.62 107 PRO A CA 1
ATOM 848 C C . PRO A 1 107 ? -5.354 -8.047 -14.789 1.00 65.62 107 PRO A C 1
ATOM 850 O O . PRO A 1 107 ? -5.111 -7.190 -13.935 1.00 65.62 107 PRO A O 1
ATOM 853 N N . SER A 1 108 ? -4.395 -8.743 -15.403 1.00 63.34 108 SER A N 1
ATOM 854 C CA . SER A 1 108 ? -2.983 -8.456 -15.165 1.00 63.34 108 SER A CA 1
ATOM 855 C C . SER A 1 108 ? -2.721 -6.982 -15.460 1.00 63.34 108 SER A C 1
ATOM 857 O O . SER A 1 108 ? -3.135 -6.450 -16.492 1.00 63.34 108 SER A O 1
ATOM 859 N N . ILE A 1 109 ? -2.020 -6.321 -14.549 1.00 62.81 109 ILE A N 1
ATOM 860 C CA . ILE A 1 109 ? -1.677 -4.905 -14.665 1.00 62.81 109 ILE A CA 1
ATOM 861 C C . ILE A 1 109 ? -0.922 -4.616 -15.983 1.00 62.81 109 ILE A C 1
ATOM 863 O O . ILE A 1 109 ? -1.131 -3.580 -16.613 1.00 62.81 109 ILE A O 1
ATOM 867 N N . ASN A 1 110 ? -0.142 -5.584 -16.479 1.00 58.38 110 ASN A N 1
ATOM 868 C CA . ASN A 1 110 ? 0.641 -5.463 -17.714 1.00 58.38 110 ASN A CA 1
ATOM 869 C C . ASN A 1 110 ? -0.217 -5.387 -18.990 1.00 58.38 110 ASN A C 1
ATOM 871 O O . ASN A 1 110 ? 0.253 -4.920 -20.022 1.00 58.38 110 ASN A O 1
ATOM 875 N N . THR A 1 111 ? -1.481 -5.810 -18.925 1.00 58.53 111 THR A N 1
ATOM 876 C CA . THR A 1 111 ? -2.427 -5.728 -20.050 1.00 58.53 111 THR A CA 1
ATOM 877 C C . THR A 1 111 ? -3.045 -4.336 -20.223 1.00 58.53 111 THR A C 1
ATOM 879 O O . THR A 1 111 ? -3.627 -4.068 -21.268 1.00 58.53 111 THR A O 1
ATOM 882 N N . PHE A 1 112 ? -2.934 -3.444 -19.230 1.00 56.03 112 PHE A N 1
ATOM 883 C CA . PHE A 1 112 ? -3.667 -2.168 -19.216 1.00 56.03 112 PHE A CA 1
ATOM 884 C C . PHE A 1 112 ? -2.888 -0.990 -19.827 1.00 56.03 112 PHE A C 1
ATOM 886 O O . PHE A 1 112 ? -3.482 -0.063 -20.371 1.00 56.03 112 PHE A O 1
ATOM 893 N N . LEU A 1 113 ? -1.552 -1.027 -19.789 1.00 57.00 113 LEU A N 1
ATOM 894 C CA . LEU A 1 113 ? -0.700 0.033 -20.347 1.00 57.00 113 LEU A CA 1
ATOM 895 C C . LEU A 1 113 ? -0.872 0.245 -21.864 1.00 57.00 113 LEU A C 1
ATOM 897 O O . LEU A 1 113 ? -0.987 1.399 -22.277 1.00 57.00 113 LEU A O 1
ATOM 901 N N . PRO A 1 114 ? -0.963 -0.808 -22.702 1.00 60.03 114 PRO A N 1
ATOM 902 C CA . PRO A 1 114 ? -1.233 -0.645 -24.132 1.00 60.03 114 PRO A CA 1
ATOM 903 C C . PRO A 1 114 ? -2.603 -0.017 -24.428 1.00 60.03 114 PRO A C 1
ATOM 905 O O . PRO A 1 114 ? -2.755 0.652 -25.446 1.00 60.03 114 PRO A O 1
ATOM 908 N N . LEU A 1 115 ? -3.589 -0.199 -23.542 1.00 57.69 115 LEU A N 1
ATOM 909 C CA . LEU A 1 115 ? -4.925 0.384 -23.686 1.00 57.69 115 LEU A CA 1
ATOM 910 C C . LEU A 1 115 ? -4.911 1.901 -23.428 1.00 57.69 115 LEU A C 1
ATOM 912 O O . LEU A 1 115 ? -5.554 2.644 -24.156 1.00 57.69 115 LEU A O 1
ATOM 916 N N . LEU A 1 116 ? -4.143 2.364 -22.435 1.00 57.50 116 LEU A N 1
ATOM 917 C CA . LEU A 1 116 ? -4.009 3.791 -22.098 1.00 57.50 116 LEU A CA 1
ATOM 918 C C . LEU A 1 116 ? -3.105 4.569 -23.065 1.00 57.50 116 LEU A C 1
ATOM 920 O O . LEU A 1 116 ? -3.264 5.773 -23.223 1.00 57.50 116 LEU A O 1
ATOM 924 N N . LEU A 1 117 ? -2.136 3.889 -23.682 1.00 58.78 117 LEU A N 1
ATOM 925 C CA . LEU A 1 117 ? -1.196 4.472 -24.646 1.00 58.78 117 LEU A CA 1
ATOM 926 C C . LEU A 1 117 ? -1.645 4.285 -26.100 1.00 58.78 117 LEU A C 1
ATOM 928 O O . LEU A 1 117 ? -0.920 4.675 -27.015 1.00 58.78 117 LEU A O 1
ATOM 932 N N . SER A 1 118 ? -2.812 3.677 -26.323 1.00 48.62 118 SER A N 1
ATOM 933 C CA . SER A 1 118 ? -3.386 3.581 -27.660 1.00 48.62 118 SER A CA 1
ATOM 934 C C . SER A 1 118 ? -3.820 4.979 -28.114 1.00 48.62 118 SER A C 1
ATOM 936 O O . SER A 1 118 ? -4.684 5.571 -27.474 1.00 48.62 118 SER A O 1
ATOM 938 N N . PRO A 1 119 ? -3.288 5.508 -29.229 1.00 50.94 119 PRO A N 1
ATOM 939 C CA . PRO A 1 119 ? -3.649 6.829 -29.751 1.00 50.94 119 PRO A CA 1
ATOM 940 C C . PRO A 1 119 ? -5.069 6.890 -30.353 1.00 50.94 119 PRO A C 1
ATOM 942 O O . PRO A 1 119 ? -5.406 7.864 -31.007 1.00 50.94 119 PRO A O 1
ATOM 945 N N . ASN A 1 120 ? -5.901 5.869 -30.123 1.00 47.78 120 ASN A N 1
ATOM 946 C CA . ASN A 1 120 ? -7.299 5.785 -30.554 1.00 47.78 120 ASN A CA 1
ATOM 947 C C . ASN A 1 120 ? -8.258 6.162 -29.413 1.00 47.78 120 ASN A C 1
ATOM 949 O O . ASN A 1 120 ? -9.276 5.504 -29.198 1.00 47.78 120 ASN A O 1
ATOM 953 N N . ILE A 1 121 ? -7.945 7.221 -28.664 1.00 51.97 121 ILE A N 1
ATOM 954 C CA . ILE A 1 121 ? -9.033 8.019 -28.101 1.00 51.97 121 ILE A CA 1
ATOM 955 C C . ILE A 1 121 ? -9.558 8.769 -29.316 1.00 51.97 121 ILE A C 1
ATOM 957 O O . ILE A 1 121 ? -8.928 9.727 -29.756 1.00 51.97 121 ILE A O 1
ATOM 961 N N . ASN A 1 122 ? -10.606 8.216 -29.928 1.00 49.62 122 ASN A N 1
ATOM 962 C CA . ASN A 1 122 ? -11.363 8.900 -30.960 1.00 49.62 122 ASN A CA 1
ATOM 963 C C . ASN A 1 122 ? -11.566 10.346 -30.508 1.00 49.62 122 ASN A C 1
ATOM 965 O O . ASN A 1 122 ? -12.006 10.586 -29.378 1.00 49.62 122 ASN A O 1
ATOM 969 N N . ASP A 1 123 ? -11.231 11.271 -31.403 1.00 49.84 123 ASP A N 1
ATOM 970 C CA . ASP A 1 123 ? -11.923 12.544 -31.547 1.00 49.84 123 ASP A CA 1
ATOM 971 C C . ASP A 1 123 ? -13.425 12.231 -31.680 1.00 49.84 123 ASP A C 1
ATOM 973 O O . ASP A 1 123 ? -13.975 12.200 -32.777 1.00 49.84 123 ASP A O 1
ATOM 977 N N . ASP A 1 124 ? -14.079 11.880 -30.572 1.00 51.25 124 ASP A N 1
ATOM 978 C CA . ASP A 1 124 ? -15.528 11.882 -30.498 1.00 51.25 124 ASP A CA 1
ATOM 979 C C . ASP A 1 124 ? -15.900 13.361 -30.452 1.00 51.25 124 ASP A C 1
ATOM 981 O O . ASP A 1 124 ? -15.867 14.013 -29.403 1.00 51.25 124 ASP A O 1
ATOM 985 N N . ASP A 1 125 ? -16.132 13.882 -31.657 1.00 52.50 125 ASP A N 1
ATOM 986 C CA . ASP A 1 125 ? -16.864 15.099 -31.952 1.00 52.50 125 ASP A CA 1
ATOM 987 C C . ASP A 1 125 ? -17.982 15.270 -30.914 1.00 52.50 125 ASP A C 1
ATOM 989 O O . ASP A 1 125 ? -19.003 14.579 -30.938 1.00 52.50 125 ASP A O 1
ATOM 993 N N . TYR A 1 126 ? -17.775 16.190 -29.971 1.00 53.09 126 TYR A N 1
ATOM 994 C CA . TYR A 1 126 ? -18.865 16.734 -29.176 1.00 53.09 126 TYR A CA 1
ATOM 995 C C . TYR A 1 126 ? -19.711 17.569 -30.138 1.00 53.09 126 TYR A C 1
ATOM 997 O O . TYR A 1 126 ? -19.463 18.762 -30.318 1.00 53.09 126 TYR A O 1
ATOM 1005 N N . GLU A 1 127 ? -20.674 16.927 -30.802 1.00 54.25 127 GLU A N 1
ATOM 1006 C CA . GLU A 1 127 ? -21.805 17.642 -31.377 1.00 54.25 127 GLU A CA 1
ATOM 1007 C C . GLU A 1 127 ? -22.535 18.332 -30.217 1.00 54.25 127 GLU A C 1
ATOM 1009 O O . GLU A 1 127 ? -23.057 17.707 -29.292 1.00 54.25 127 GLU A O 1
ATOM 1014 N N . ASP A 1 128 ? -22.430 19.656 -30.239 1.00 55.62 128 ASP A N 1
ATOM 1015 C CA . ASP A 1 128 ? -23.019 20.615 -29.318 1.00 55.62 128 ASP A CA 1
ATOM 1016 C C . ASP A 1 128 ? -24.544 20.610 -29.511 1.00 55.62 128 ASP A C 1
ATOM 1018 O O . ASP A 1 128 ? -25.109 21.448 -30.215 1.00 55.62 128 ASP A O 1
ATOM 1022 N N . ASP A 1 129 ? -25.217 19.610 -28.940 1.00 57.72 129 ASP A N 1
ATOM 1023 C CA . ASP A 1 129 ? -26.674 19.586 -28.860 1.00 57.72 129 ASP A CA 1
ATOM 1024 C C . ASP A 1 129 ? -27.130 20.593 -27.789 1.00 57.72 129 ASP A C 1
ATOM 1026 O O . ASP A 1 129 ? -27.338 20.274 -26.614 1.00 57.72 129 ASP A O 1
ATOM 1030 N N . GLU A 1 130 ? -27.285 21.847 -28.229 1.00 57.75 130 GLU A N 1
ATOM 1031 C CA . GLU A 1 130 ? -28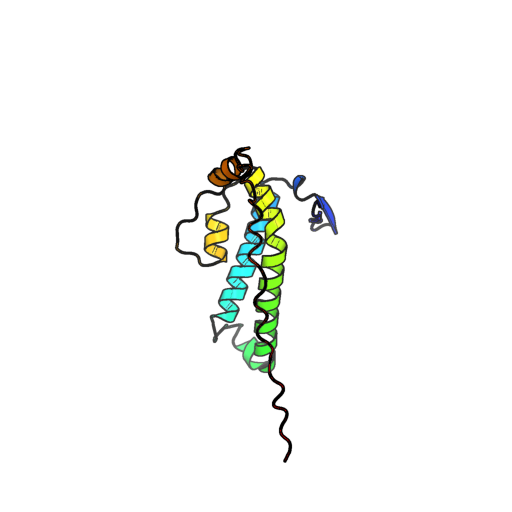.075 22.894 -27.577 1.00 57.75 130 GLU A CA 1
ATOM 1032 C C . GLU A 1 130 ? -29.532 22.420 -27.370 1.00 57.75 130 GLU A C 1
ATOM 1034 O O . GLU A 1 130 ? -30.456 22.812 -28.093 1.00 57.75 130 GLU A O 1
ATOM 1039 N N . GLU A 1 131 ? -29.795 21.610 -26.343 1.00 54.97 131 GLU A N 1
ATOM 1040 C CA . GLU A 1 131 ? -31.159 21.420 -25.850 1.00 54.97 131 GLU A CA 1
ATOM 1041 C C . GLU A 1 131 ? -31.544 22.557 -24.895 1.00 54.97 131 GLU A C 1
ATOM 1043 O O . GLU A 1 131 ? -31.183 22.629 -23.719 1.00 54.97 131 GLU A O 1
ATOM 1048 N N . LYS A 1 132 ? -32.293 23.483 -25.492 1.00 52.03 132 LYS A N 1
ATOM 1049 C CA . LYS A 1 132 ? -32.931 24.663 -24.915 1.00 52.03 132 LYS A CA 1
ATOM 1050 C C . LYS A 1 132 ? -33.620 24.412 -23.573 1.00 52.03 132 LYS A C 1
ATOM 1052 O O . LYS A 1 132 ? -34.393 23.476 -23.390 1.00 52.03 132 LYS A O 1
ATOM 1057 N N . GLU A 1 133 ? -33.404 25.394 -22.704 1.00 48.47 133 GLU A N 1
ATOM 1058 C CA . GLU A 1 133 ? -34.169 25.757 -21.516 1.00 48.47 133 GLU A CA 1
ATOM 1059 C C . GLU A 1 133 ? -35.648 25.333 -21.531 1.00 48.47 133 GLU A C 1
ATOM 1061 O O . GLU A 1 133 ? -36.437 25.762 -22.371 1.00 48.47 133 GLU A O 1
ATOM 1066 N N . ASN A 1 134 ? -36.055 24.625 -20.478 1.00 44.97 134 ASN A N 1
ATOM 1067 C CA . ASN A 1 134 ? -37.382 24.775 -19.888 1.00 44.97 134 ASN A CA 1
ATOM 1068 C C . ASN A 1 134 ? -37.217 24.899 -18.369 1.00 44.97 134 ASN A C 1
ATOM 1070 O O . ASN A 1 134 ? -37.471 23.966 -17.607 1.00 44.97 134 ASN A O 1
ATOM 1074 N N . PHE A 1 135 ? -36.761 26.073 -17.922 1.00 44.44 135 PHE A N 1
ATOM 1075 C CA . PHE A 1 135 ? -36.919 26.490 -16.531 1.00 44.44 135 PHE A CA 1
ATOM 1076 C C . PHE A 1 135 ? -38.416 26.650 -16.251 1.00 44.44 135 PHE A C 1
ATOM 1078 O O . PHE A 1 135 ? -39.027 27.659 -16.599 1.00 44.44 135 PHE A O 1
ATOM 1085 N N . LEU A 1 136 ? -39.026 25.640 -15.632 1.00 49.62 136 LEU A N 1
ATOM 1086 C CA . LEU A 1 136 ? -40.343 25.805 -15.030 1.00 49.62 136 LEU A CA 1
ATOM 1087 C C . LEU A 1 136 ? -40.197 26.746 -13.820 1.00 49.62 136 LEU A C 1
ATOM 1089 O O . LEU A 1 136 ? -39.337 26.502 -12.969 1.00 49.62 136 LEU A O 1
ATOM 1093 N N . PRO A 1 137 ? -40.995 27.824 -13.725 1.00 44.78 137 PRO A N 1
ATOM 1094 C CA . PRO A 1 137 ? -40.920 28.746 -12.603 1.00 44.78 137 PRO A CA 1
ATOM 1095 C C . PRO A 1 137 ? -41.342 28.020 -11.323 1.00 44.78 137 PRO A C 1
ATOM 1097 O O . PRO A 1 137 ? -42.462 27.521 -11.219 1.00 44.78 137 PRO A O 1
ATOM 1100 N N . ILE A 1 138 ? -40.439 27.969 -10.342 1.00 54.28 138 ILE A N 1
ATOM 1101 C CA . ILE A 1 138 ? -40.764 27.565 -8.974 1.00 54.28 138 ILE A CA 1
ATOM 1102 C C . ILE A 1 138 ? -41.711 28.640 -8.434 1.00 54.28 138 ILE A C 1
ATOM 1104 O O . ILE A 1 138 ? -41.298 29.774 -8.201 1.00 54.28 138 ILE A O 1
ATOM 1108 N N . GLN A 1 139 ? -42.997 28.307 -8.319 1.00 50.56 139 GLN A N 1
ATOM 1109 C CA . GLN A 1 139 ? -43.972 29.166 -7.659 1.00 50.56 139 GLN A CA 1
ATOM 1110 C C . GLN A 1 139 ? -43.642 29.225 -6.165 1.00 50.56 139 GLN A C 1
ATOM 1112 O O . GLN A 1 139 ? -43.598 28.202 -5.482 1.00 50.56 139 GLN A O 1
ATOM 1117 N N . ASP A 1 140 ? -43.388 30.445 -5.694 1.00 51.66 140 ASP A N 1
ATOM 1118 C CA . ASP A 1 140 ? -43.336 30.822 -4.287 1.00 51.66 140 ASP A CA 1
ATOM 1119 C C . ASP A 1 140 ? -44.668 30.480 -3.606 1.00 51.66 140 ASP A C 1
ATOM 1121 O O . ASP A 1 140 ? -45.665 31.182 -3.771 1.00 51.66 140 ASP A O 1
ATOM 1125 N N . GLU A 1 141 ? -44.670 29.438 -2.781 1.00 47.44 141 GLU A N 1
ATOM 1126 C CA . GLU A 1 141 ? -45.644 29.279 -1.701 1.00 47.44 141 GLU A CA 1
ATOM 1127 C C . GLU A 1 141 ? -44.900 29.278 -0.363 1.00 47.44 141 GLU A C 1
ATOM 1129 O O . GLU A 1 141 ? -44.811 28.281 0.350 1.00 47.44 141 GLU A O 1
ATOM 1134 N N . TRP A 1 142 ? -44.346 30.440 -0.010 1.00 50.84 142 TRP A N 1
ATOM 1135 C CA . TRP A 1 142 ? -44.182 30.780 1.397 1.00 50.84 142 TRP A CA 1
ATOM 1136 C C . TRP A 1 142 ? -45.534 31.248 1.923 1.00 50.84 142 TRP A C 1
ATOM 1138 O O . TRP A 1 142 ? -46.023 32.326 1.582 1.00 50.84 142 TRP A O 1
ATOM 1148 N N . SER A 1 143 ? -46.131 30.378 2.733 1.00 45.66 143 SER A N 1
ATOM 1149 C CA . SER A 1 143 ? -47.334 30.587 3.524 1.00 45.66 143 SER A CA 1
ATOM 1150 C C . SER A 1 143 ? -47.439 32.001 4.093 1.00 45.66 143 SER A C 1
ATOM 1152 O O . SER A 1 143 ? -46.679 32.403 4.973 1.00 45.66 143 SER A O 1
ATOM 1154 N N . ASN A 1 144 ? -48.468 32.717 3.644 1.00 47.00 144 ASN A N 1
ATOM 1155 C CA . ASN A 1 144 ? -49.233 33.554 4.554 1.00 47.00 144 ASN A CA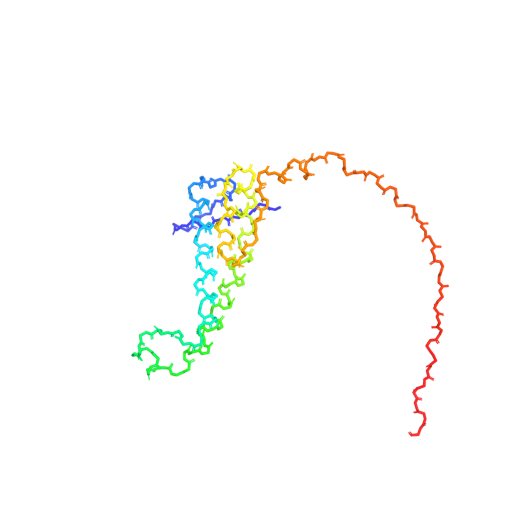 1
ATOM 1156 C C . ASN A 1 144 ? -50.056 32.629 5.464 1.00 47.00 144 ASN A C 1
ATOM 1158 O O . ASN A 1 144 ? -50.740 31.744 4.947 1.00 47.00 144 ASN A O 1
ATOM 1162 N N . TYR A 1 145 ? -50.018 32.942 6.764 1.00 47.97 145 TYR A N 1
ATOM 1163 C CA . TYR A 1 145 ? -50.741 32.393 7.927 1.00 47.97 145 TYR A CA 1
ATOM 1164 C C . TYR A 1 145 ? -49.942 31.494 8.871 1.00 47.97 145 TYR A C 1
ATOM 1166 O O . TYR A 1 145 ? -49.553 30.373 8.482 1.00 47.97 145 TYR A O 1
#